Protein AF-A0A6N9PSL3-F1 (afdb_monomer_lite)

Foldseek 3Di:
DDDDDPVCPQFWDDWDADPQAIKTATDPQKAWDPVRHRIDGDRDPVVVVVRSVRIDGNPPPD

Radius of gyration: 11.38 Å; chains: 1; bounding box: 26×18×38 Å

Structure (mmCIF, N/CA/C/O backbone):
data_AF-A0A6N9PSL3-F1
#
_entry.id   AF-A0A6N9PSL3-F1
#
loop_
_atom_site.group_PDB
_atom_site.id
_atom_site.type_symbol
_atom_site.label_atom_id
_atom_site.label_alt_id
_atom_site.label_comp_id
_atom_site.label_asym_id
_atom_site.label_entity_id
_atom_site.label_seq_id
_atom_site.pdbx_PDB_ins_code
_atom_site.Cartn_x
_atom_site.Cartn_y
_atom_site.Cartn_z
_atom_site.occupancy
_atom_site.B_iso_or_equiv
_atom_site.auth_seq_id
_atom_site.auth_comp_id
_atom_site.auth_asym_id
_atom_site.auth_atom_id
_atom_site.pdbx_PDB_model_num
ATOM 1 N N . MET A 1 1 ? -1.867 1.816 -16.458 1.00 59.31 1 MET A N 1
ATOM 2 C CA . MET A 1 1 ? -2.507 2.610 -15.386 1.00 59.31 1 MET A CA 1
ATOM 3 C C . MET A 1 1 ? -2.994 1.652 -14.304 1.00 59.31 1 MET A C 1
ATOM 5 O O . MET A 1 1 ? -3.911 0.876 -14.555 1.00 59.31 1 MET A O 1
ATOM 9 N N . PHE A 1 2 ? -2.325 1.606 -13.152 1.00 69.94 2 PHE A N 1
ATOM 10 C CA . PHE A 1 2 ? -2.724 0.735 -12.045 1.00 69.94 2 PHE A CA 1
ATOM 11 C C . PHE A 1 2 ? -4.033 1.224 -11.432 1.00 69.94 2 PHE A C 1
ATOM 13 O O . PHE A 1 2 ? -4.186 2.406 -11.133 1.00 69.94 2 PHE A O 1
ATOM 20 N N . LYS A 1 3 ? -4.997 0.317 -11.270 1.00 77.50 3 LYS A N 1
ATOM 21 C CA . LYS A 1 3 ? -6.306 0.653 -10.714 1.00 77.50 3 LYS A CA 1
ATOM 22 C C . LYS A 1 3 ? -6.382 0.161 -9.278 1.00 77.50 3 LYS A C 1
ATOM 24 O O . LYS A 1 3 ? -6.556 -1.034 -9.043 1.00 77.50 3 LYS A O 1
ATOM 29 N N . VAL A 1 4 ? -6.283 1.097 -8.337 1.00 80.50 4 VAL A N 1
ATOM 30 C CA . VAL A 1 4 ? -6.475 0.820 -6.911 1.00 80.50 4 VAL A CA 1
ATOM 31 C C . VAL A 1 4 ? -7.917 0.337 -6.683 1.00 80.50 4 VAL A C 1
ATOM 33 O O . VAL A 1 4 ? -8.860 1.031 -7.085 1.00 80.50 4 VAL A O 1
ATOM 36 N N . PRO A 1 5 ? -8.133 -0.836 -6.061 1.00 84.19 5 PRO A N 1
ATOM 37 C CA . PRO A 1 5 ? -9.474 -1.305 -5.728 1.00 84.19 5 PRO A CA 1
ATOM 38 C C . PRO A 1 5 ? -10.172 -0.357 -4.744 1.00 84.19 5 PRO A C 1
ATOM 40 O O . PRO A 1 5 ? -9.547 0.138 -3.809 1.00 84.19 5 PRO A O 1
ATOM 43 N N . LYS A 1 6 ? -11.491 -0.159 -4.895 1.00 84.06 6 LYS A N 1
ATOM 44 C CA . LYS A 1 6 ? -12.286 0.771 -4.061 1.00 84.06 6 LYS A CA 1
ATOM 45 C C . LYS A 1 6 ? -12.121 0.554 -2.552 1.00 84.06 6 LYS A C 1
ATOM 47 O O . LYS A 1 6 ? -12.089 1.524 -1.808 1.00 84.06 6 LYS A O 1
ATOM 52 N N . LYS A 1 7 ? -11.961 -0.701 -2.112 1.00 86.50 7 LYS A N 1
ATOM 53 C CA . LYS A 1 7 ? -11.728 -1.062 -0.702 1.00 86.50 7 LYS A CA 1
ATOM 54 C C . LYS A 1 7 ? -10.507 -0.350 -0.103 1.00 86.50 7 LYS A C 1
ATOM 56 O O . LYS A 1 7 ? -10.539 0.016 1.064 1.00 86.50 7 LYS A O 1
ATOM 61 N N . TYR A 1 8 ? -9.467 -0.139 -0.906 1.00 88.19 8 TYR A N 1
ATOM 62 C CA . TYR A 1 8 ? -8.200 0.448 -0.470 1.00 88.19 8 TYR A CA 1
ATOM 63 C C . TYR A 1 8 ? -8.049 1.914 -0.876 1.00 88.19 8 TYR A C 1
ATOM 65 O O . TYR A 1 8 ? -7.094 2.551 -0.459 1.00 88.19 8 TYR A O 1
ATOM 73 N N . GLN A 1 9 ? -8.986 2.490 -1.638 1.00 86.56 9 GLN A N 1
ATOM 74 C CA . GLN A 1 9 ? -8.918 3.906 -2.026 1.00 86.56 9 GLN A CA 1
ATOM 75 C C . GLN A 1 9 ? -8.952 4.859 -0.825 1.00 86.56 9 GLN A C 1
ATOM 77 O O . GLN A 1 9 ? -8.351 5.921 -0.882 1.00 86.56 9 GLN A O 1
ATOM 82 N N . ALA A 1 10 ? -9.622 4.485 0.268 1.00 89.31 10 ALA A N 1
ATOM 83 C CA . ALA A 1 10 ? -9.582 5.265 1.505 1.00 89.31 10 ALA A CA 1
ATOM 84 C C . ALA A 1 10 ? -8.221 5.159 2.217 1.00 89.31 10 ALA A C 1
ATOM 86 O O . ALA A 1 10 ? -7.803 6.091 2.901 1.00 89.31 10 ALA A O 1
ATOM 87 N N . ALA A 1 11 ? -7.531 4.030 2.049 1.00 91.19 11 ALA A N 1
ATOM 88 C CA . ALA A 1 11 ? -6.246 3.761 2.676 1.00 91.19 11 ALA A CA 1
ATOM 89 C C . ALA A 1 11 ? -5.064 4.298 1.866 1.00 91.19 11 ALA A C 1
ATOM 91 O O . ALA A 1 11 ? -4.064 4.680 2.452 1.00 91.19 11 ALA A O 1
ATOM 92 N N . ILE A 1 12 ? -5.168 4.352 0.539 1.00 92.06 12 ILE A N 1
ATOM 93 C CA . ILE A 1 12 ? -4.094 4.780 -0.357 1.00 92.06 12 ILE A CA 1
ATOM 94 C C . ILE A 1 12 ? -4.252 6.260 -0.688 1.00 92.06 12 ILE A C 1
ATOM 96 O O . ILE A 1 12 ? -5.268 6.686 -1.233 1.00 92.06 12 ILE A O 1
ATOM 100 N N . LYS A 1 13 ? -3.211 7.035 -0.396 1.00 92.06 13 LYS A N 1
ATOM 101 C CA . LYS A 1 13 ? -3.115 8.459 -0.707 1.00 92.06 13 LYS A CA 1
ATOM 102 C C . LYS A 1 13 ? -2.659 8.696 -2.142 1.00 92.06 13 LYS A C 1
ATOM 104 O O . LYS A 1 13 ? -3.267 9.488 -2.856 1.00 92.06 13 LYS A O 1
ATOM 109 N N . ALA A 1 14 ? -1.583 8.031 -2.555 1.00 90.88 14 ALA A N 1
ATOM 110 C CA . ALA A 1 14 ? -0.997 8.191 -3.881 1.00 90.88 14 ALA A CA 1
ATOM 111 C C . ALA A 1 14 ? -0.253 6.922 -4.300 1.00 90.88 14 ALA A C 1
ATOM 113 O O . ALA A 1 14 ? 0.333 6.243 -3.464 1.00 90.88 14 ALA A O 1
ATOM 114 N N . VAL A 1 15 ? -0.259 6.626 -5.598 1.00 90.69 15 VAL A N 1
ATOM 115 C CA . VAL A 1 15 ? 0.583 5.584 -6.195 1.00 90.69 15 VAL A CA 1
ATOM 116 C C . VAL A 1 15 ? 1.266 6.189 -7.404 1.00 90.69 15 VAL A C 1
ATOM 118 O O . VAL A 1 15 ? 0.584 6.727 -8.277 1.00 90.69 15 VAL A O 1
ATOM 121 N N . TYR A 1 16 ? 2.584 6.088 -7.464 1.00 90.12 16 TYR A N 1
ATOM 122 C CA . TYR A 1 16 ? 3.379 6.513 -8.607 1.00 90.12 16 TYR A CA 1
ATOM 123 C C . TYR A 1 16 ? 4.463 5.474 -8.898 1.00 90.12 16 TYR A C 1
ATOM 125 O O . TYR A 1 16 ? 4.702 4.565 -8.104 1.00 90.12 16 TYR A O 1
ATOM 133 N N . GLN A 1 17 ? 5.009 5.535 -10.104 1.00 89.00 17 GLN A N 1
ATOM 134 C CA . GLN A 1 17 ? 6.025 4.613 -10.591 1.00 89.00 17 GLN A CA 1
ATOM 135 C C . GLN A 1 17 ? 7.198 5.444 -11.097 1.00 89.00 17 GLN A C 1
ATOM 137 O O . GLN A 1 17 ? 6.986 6.339 -11.916 1.00 89.00 17 GLN A O 1
ATOM 142 N N . ASP A 1 18 ? 8.389 5.106 -10.626 1.00 88.69 18 ASP A N 1
ATOM 143 C CA . ASP A 1 18 ? 9.669 5.687 -11.022 1.00 88.69 18 ASP A CA 1
ATOM 144 C C . ASP A 1 18 ? 10.564 4.599 -11.639 1.00 88.69 18 ASP A C 1
ATOM 146 O O . ASP A 1 18 ? 10.125 3.469 -11.875 1.00 88.69 18 ASP A O 1
ATOM 150 N N . GLU A 1 19 ? 11.823 4.942 -11.921 1.00 88.38 19 GLU A N 1
ATOM 151 C CA . GLU A 1 19 ? 12.810 4.026 -12.508 1.00 88.38 19 GLU A CA 1
ATOM 152 C C . GLU A 1 19 ? 13.147 2.840 -11.587 1.00 88.38 19 GLU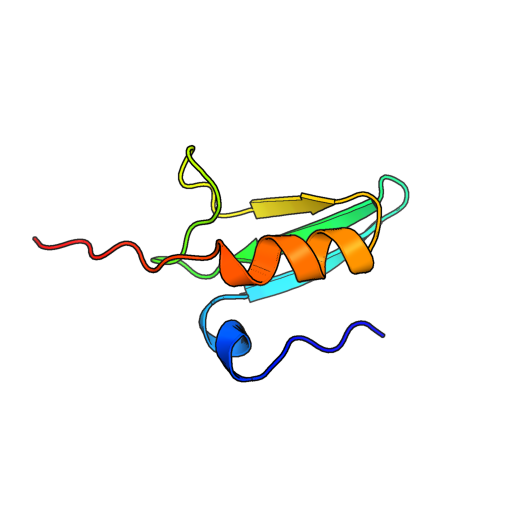 A C 1
ATOM 154 O O . GLU A 1 19 ? 13.358 1.734 -12.079 1.00 88.38 19 GLU A O 1
ATOM 159 N N . ASP A 1 20 ? 13.121 3.045 -10.267 1.00 84.75 20 ASP A N 1
ATOM 160 C CA . ASP A 1 20 ? 13.400 2.012 -9.259 1.00 84.75 20 ASP A CA 1
ATOM 161 C C . ASP A 1 20 ? 12.208 1.089 -8.955 1.00 84.75 20 ASP A C 1
ATOM 163 O O . ASP A 1 20 ? 12.377 0.050 -8.318 1.00 84.75 20 ASP A O 1
ATOM 167 N N . GLY A 1 21 ? 10.994 1.439 -9.397 1.00 89.62 21 GLY A N 1
ATOM 168 C CA . GLY A 1 21 ? 9.798 0.649 -9.113 1.00 89.62 21 GLY A CA 1
ATOM 169 C C . GLY A 1 21 ? 8.566 1.491 -8.811 1.00 89.62 21 GLY A C 1
ATOM 170 O O . GLY A 1 21 ? 8.352 2.572 -9.354 1.00 89.62 21 GLY A O 1
ATOM 171 N N . ILE A 1 22 ? 7.694 0.958 -7.967 1.00 91.69 22 ILE A N 1
ATOM 172 C CA . ILE A 1 22 ? 6.385 1.508 -7.638 1.00 91.69 22 ILE A CA 1
ATOM 173 C C . ILE A 1 22 ? 6.344 1.891 -6.171 1.00 91.69 22 ILE A C 1
ATOM 175 O O . ILE A 1 22 ? 6.583 1.080 -5.277 1.00 91.69 22 ILE A O 1
ATOM 179 N N . TRP A 1 23 ? 5.926 3.128 -5.950 1.00 91.44 23 TRP A N 1
ATOM 180 C CA . TRP A 1 23 ? 5.751 3.722 -4.643 1.00 91.44 23 TRP A CA 1
ATOM 181 C C . TRP A 1 23 ? 4.269 3.930 -4.374 1.00 91.44 23 TRP A C 1
ATOM 183 O O . TRP A 1 23 ? 3.556 4.588 -5.136 1.00 91.44 23 TRP A O 1
ATOM 193 N N . CYS A 1 24 ? 3.791 3.366 -3.272 1.00 92.00 24 CYS A N 1
ATOM 194 C CA . CYS A 1 24 ? 2.425 3.531 -2.807 1.00 92.00 24 CYS A CA 1
ATOM 195 C C . CYS A 1 24 ? 2.425 4.161 -1.416 1.00 92.00 24 CYS A C 1
ATOM 197 O O . CYS A 1 24 ? 2.838 3.552 -0.434 1.00 92.00 24 CYS A O 1
ATOM 199 N N . ILE A 1 25 ? 1.921 5.388 -1.342 1.00 92.75 25 ILE A N 1
ATOM 200 C CA . ILE A 1 25 ? 1.779 6.161 -0.114 1.00 92.75 25 ILE A CA 1
ATOM 20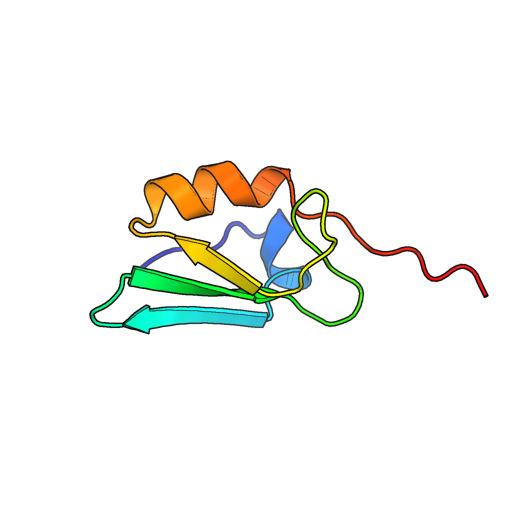1 C C . ILE A 1 25 ? 0.380 5.929 0.450 1.00 92.75 25 ILE A C 1
ATOM 203 O O . ILE A 1 25 ? -0.622 6.111 -0.247 1.00 92.75 25 ILE A O 1
ATOM 207 N N . LEU A 1 26 ? 0.307 5.575 1.727 1.00 92.62 26 LEU A N 1
ATOM 208 C CA . LEU A 1 26 ? -0.919 5.397 2.490 1.00 92.62 26 LEU A CA 1
ATOM 209 C C . LEU A 1 26 ? -1.366 6.710 3.150 1.00 92.62 26 LEU A C 1
ATOM 211 O O . LEU A 1 26 ? -0.587 7.633 3.393 1.00 92.62 26 LEU A O 1
ATOM 215 N N . ASN A 1 27 ? -2.661 6.813 3.425 1.00 92.88 27 ASN A N 1
ATOM 216 C CA . ASN A 1 27 ? -3.243 7.904 4.190 1.00 92.88 27 ASN A CA 1
ATOM 217 C C . ASN A 1 27 ? -2.856 7.798 5.676 1.00 92.88 27 ASN A C 1
ATOM 219 O O . ASN A 1 27 ? -2.631 6.698 6.187 1.00 92.88 27 ASN A O 1
ATOM 223 N N . PRO A 1 28 ? -2.823 8.928 6.404 1.00 89.38 28 PRO A N 1
ATOM 224 C CA . PRO A 1 28 ? -2.658 8.922 7.855 1.00 89.38 28 PRO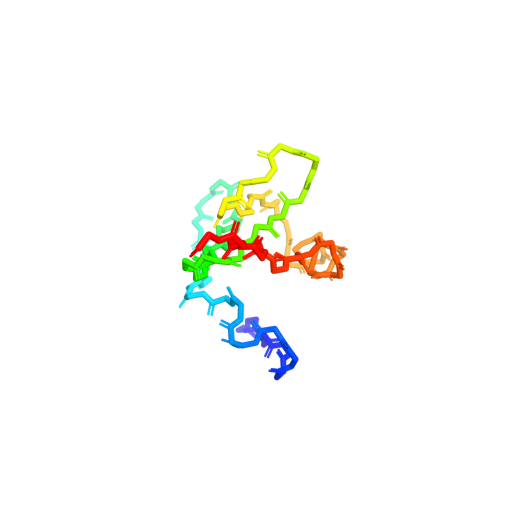 A CA 1
ATOM 225 C C . PRO A 1 28 ? -3.694 8.021 8.538 1.00 89.38 28 PRO A C 1
ATOM 227 O O . PRO A 1 28 ? -4.874 8.030 8.183 1.00 89.38 28 PRO A O 1
ATOM 230 N N . GLY A 1 29 ? -3.234 7.226 9.508 1.00 89.12 29 GLY A N 1
ATOM 231 C CA . GLY A 1 29 ? -4.047 6.211 10.184 1.00 89.12 29 GLY A CA 1
ATOM 232 C C . GLY A 1 29 ? -4.133 4.872 9.446 1.00 89.12 29 GLY A C 1
ATOM 233 O O . GLY A 1 29 ? -4.834 3.978 9.911 1.00 89.12 29 GLY A O 1
ATOM 23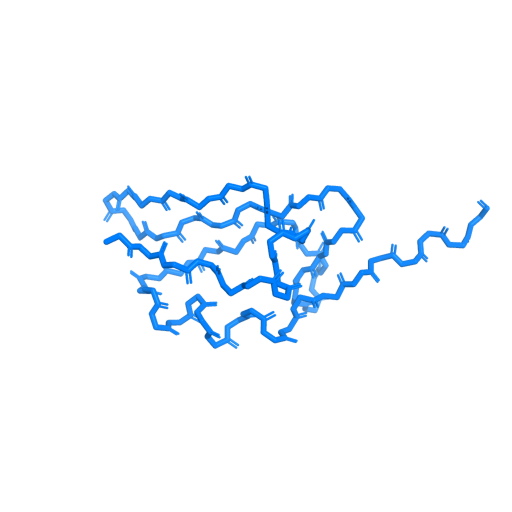4 N N . TRP A 1 30 ? -3.430 4.710 8.325 1.00 91.88 30 TRP A N 1
ATOM 235 C CA . TRP A 1 30 ? -3.236 3.430 7.650 1.00 91.88 30 TRP A CA 1
ATOM 236 C C . TRP A 1 30 ? -1.759 3.098 7.578 1.00 91.88 30 TRP A C 1
ATOM 238 O O . TRP A 1 30 ? -0.931 3.972 7.314 1.00 91.88 30 TRP A O 1
ATOM 248 N N . VAL A 1 31 ? -1.461 1.826 7.799 1.00 92.00 31 VAL A N 1
ATOM 249 C CA . VAL A 1 31 ? -0.111 1.281 7.767 1.00 92.00 31 VAL A CA 1
ATOM 250 C C . VAL A 1 31 ? -0.110 -0.064 7.060 1.00 92.00 31 VAL A C 1
ATOM 252 O O . VAL A 1 31 ? -1.150 -0.713 6.939 1.00 92.00 31 VAL A O 1
ATOM 255 N N . HIS A 1 32 ? 1.056 -0.478 6.600 1.00 89.50 32 HIS A N 1
ATOM 256 C CA . HIS A 1 32 ? 1.307 -1.772 5.986 1.00 89.50 32 HIS A CA 1
ATOM 257 C C . HIS A 1 32 ? 2.456 -2.467 6.720 1.00 89.50 32 HIS A C 1
ATOM 259 O O . HIS A 1 32 ? 3.327 -1.809 7.297 1.00 89.50 32 HIS A O 1
ATOM 265 N N . GLY A 1 33 ? 2.456 -3.795 6.679 1.00 83.56 33 GLY A N 1
ATOM 266 C CA . GLY A 1 33 ? 3.564 -4.597 7.152 1.00 83.56 33 GLY A CA 1
ATOM 267 C C . GLY A 1 33 ? 3.620 -4.729 8.668 1.00 83.56 33 GLY A C 1
ATOM 268 O O . GLY A 1 33 ? 2.787 -4.226 9.440 1.00 83.56 33 GLY A O 1
ATOM 269 N N . VAL A 1 34 ? 4.662 -5.437 9.093 1.00 77.19 34 VAL A N 1
ATOM 270 C CA . VAL A 1 34 ? 5.004 -5.635 10.504 1.00 77.19 34 VAL A CA 1
ATOM 271 C C . VAL A 1 34 ? 5.504 -4.327 11.120 1.00 77.19 34 VAL A C 1
ATOM 273 O O . VAL A 1 34 ? 5.112 -4.006 12.236 1.00 77.19 34 VAL A O 1
ATOM 276 N N . ASP A 1 35 ? 6.275 -3.547 10.363 1.00 79.38 35 ASP A N 1
ATOM 277 C CA . ASP A 1 35 ? 6.876 -2.274 10.781 1.00 79.38 35 ASP A CA 1
ATOM 278 C C . ASP A 1 35 ? 5.908 -1.079 10.786 1.00 79.38 35 ASP A C 1
ATOM 280 O O . ASP A 1 35 ? 6.308 0.041 11.092 1.00 79.38 35 ASP A O 1
ATOM 284 N N . GLU A 1 36 ? 4.636 -1.301 10.442 1.00 85.31 36 GLU A N 1
ATOM 285 C CA . GLU A 1 36 ? 3.593 -0.272 10.441 1.00 85.31 36 GLU A CA 1
ATOM 286 C C . GLU A 1 36 ? 3.973 0.973 9.617 1.00 85.31 36 GLU A C 1
ATOM 288 O O . GLU A 1 36 ? 3.760 2.121 10.015 1.00 85.31 36 GLU A O 1
ATOM 293 N N . THR A 1 37 ? 4.518 0.751 8.423 1.00 88.94 37 THR A N 1
ATOM 294 C CA . THR A 1 37 ? 4.959 1.834 7.547 1.00 88.94 37 THR A CA 1
ATOM 295 C C . THR A 1 37 ? 3.801 2.379 6.717 1.00 88.94 37 THR A C 1
ATOM 297 O O . THR A 1 37 ? 2.839 1.686 6.383 1.00 88.94 37 THR A O 1
ATOM 300 N N . GLN A 1 38 ? 3.882 3.657 6.353 1.00 91.12 38 GLN A N 1
ATOM 301 C CA . GLN A 1 38 ? 2.879 4.310 5.503 1.00 91.12 38 GLN A CA 1
ATOM 302 C C . GLN A 1 38 ? 3.243 4.292 4.018 1.00 91.12 38 GLN A C 1
ATOM 304 O O . GLN A 1 38 ? 2.552 4.905 3.206 1.00 91.12 38 GLN A O 1
ATOM 309 N N . THR A 1 39 ? 4.329 3.619 3.660 1.00 91.50 39 THR A N 1
ATOM 310 C CA . THR A 1 39 ? 4.859 3.616 2.303 1.00 91.50 39 THR A CA 1
ATOM 311 C C . THR A 1 39 ? 5.194 2.190 1.922 1.00 91.50 39 THR A C 1
ATOM 313 O O . THR A 1 39 ? 5.957 1.530 2.617 1.00 91.50 39 THR A O 1
ATOM 316 N N . ILE A 1 40 ? 4.624 1.738 0.812 1.00 91.12 40 ILE A N 1
ATOM 317 C CA . ILE A 1 40 ? 4.891 0.434 0.216 1.00 91.12 40 ILE A CA 1
ATOM 318 C C . ILE A 1 40 ? 5.776 0.680 -1.003 1.00 91.12 40 ILE A C 1
ATOM 320 O O . ILE A 1 40 ? 5.396 1.453 -1.889 1.00 91.12 40 ILE A O 1
ATOM 324 N N . HIS A 1 41 ? 6.934 0.029 -1.044 1.00 91.81 41 HIS A N 1
ATOM 325 C CA . HIS A 1 41 ? 7.822 0.025 -2.201 1.00 91.81 41 HIS A CA 1
ATOM 326 C C . HIS A 1 41 ? 7.828 -1.371 -2.823 1.00 91.81 41 HIS A C 1
ATOM 328 O O . HIS A 1 41 ? 8.058 -2.358 -2.127 1.00 91.81 41 HIS A O 1
ATOM 334 N N . CYS A 1 42 ? 7.548 -1.459 -4.121 1.00 90.19 42 CYS A N 1
ATOM 335 C CA . CYS A 1 42 ? 7.527 -2.721 -4.858 1.00 90.19 42 CYS A CA 1
ATOM 336 C C . CYS A 1 42 ? 8.159 -2.546 -6.234 1.00 90.19 42 CYS A C 1
ATOM 338 O O . CYS A 1 42 ? 7.972 -1.508 -6.858 1.00 90.19 42 CYS A O 1
ATOM 340 N N . GLU A 1 43 ? 8.791 -3.581 -6.776 1.00 89.50 43 GLU A N 1
ATOM 341 C CA . GLU A 1 43 ? 9.325 -3.533 -8.143 1.00 89.50 43 GLU A CA 1
ATOM 342 C C . GLU A 1 43 ? 8.189 -3.574 -9.177 1.00 89.50 43 GLU A C 1
ATOM 344 O O . GLU A 1 43 ? 8.247 -2.940 -10.233 1.00 89.50 43 GLU A O 1
ATOM 349 N N . THR A 1 44 ? 7.107 -4.300 -8.867 1.00 88.81 44 THR A N 1
ATOM 350 C CA . THR A 1 44 ? 5.988 -4.492 -9.796 1.00 88.81 44 THR A CA 1
ATOM 351 C C . THR A 1 44 ? 4.612 -4.223 -9.187 1.00 88.81 44 THR A C 1
ATOM 353 O O . THR A 1 44 ? 4.347 -4.407 -8.001 1.00 88.81 44 THR A O 1
ATOM 356 N N . TYR A 1 45 ? 3.646 -3.867 -10.045 1.00 87.94 45 TYR A N 1
ATOM 357 C CA . TYR A 1 45 ? 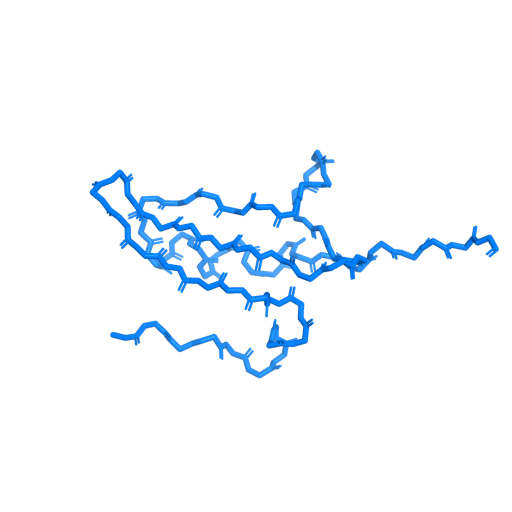2.251 -3.676 -9.623 1.00 87.94 45 TYR A CA 1
ATOM 358 C C . TYR A 1 45 ? 1.600 -4.974 -9.141 1.00 87.94 45 TYR A C 1
ATOM 360 O O . TYR A 1 45 ? 0.561 -4.930 -8.484 1.00 87.94 45 TYR A O 1
ATOM 368 N N . LYS A 1 46 ? 2.164 -6.127 -9.519 1.00 88.44 46 LYS A N 1
ATOM 369 C CA . LYS A 1 46 ? 1.723 -7.438 -9.043 1.00 88.44 46 LYS A CA 1
ATOM 370 C C . LYS A 1 46 ? 2.028 -7.587 -7.560 1.00 88.44 46 LYS A C 1
ATOM 372 O O . LYS A 1 46 ? 1.124 -7.947 -6.817 1.00 88.44 46 LYS A O 1
ATOM 377 N N . GLU A 1 47 ? 3.247 -7.251 -7.156 1.00 89.81 47 GLU A N 1
ATOM 378 C CA . GLU A 1 47 ? 3.662 -7.271 -5.754 1.00 89.81 47 GLU A CA 1
ATOM 379 C C . GLU A 1 47 ? 2.874 -6.267 -4.936 1.00 89.81 47 GLU A C 1
ATOM 381 O O . GLU A 1 47 ? 2.246 -6.668 -3.964 1.00 89.81 47 GLU A O 1
ATOM 386 N N . LEU A 1 48 ? 2.740 -5.02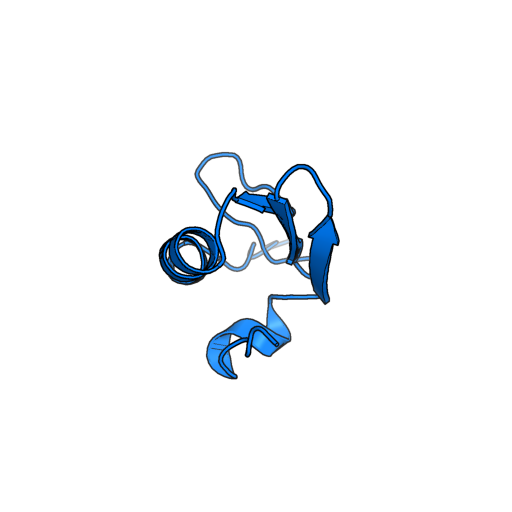0 -5.411 1.00 88.88 48 LEU A N 1
ATOM 387 C CA . LEU A 1 48 ? 1.913 -4.028 -4.720 1.00 88.88 48 LEU A CA 1
ATOM 388 C C . LEU A 1 48 ? 0.506 -4.570 -4.439 1.00 88.88 48 LEU A C 1
ATOM 390 O O . LEU A 1 48 ? -0.057 -4.341 -3.375 1.00 88.88 48 LEU A O 1
ATOM 394 N N . ARG A 1 49 ? -0.073 -5.314 -5.389 1.00 88.56 49 ARG A N 1
ATOM 395 C CA . ARG A 1 49 ? -1.409 -5.905 -5.253 1.00 88.56 49 ARG A CA 1
ATOM 396 C C . ARG A 1 49 ? -1.473 -7.032 -4.221 1.00 88.56 49 ARG A C 1
ATOM 398 O O . ARG A 1 49 ? -2.535 -7.202 -3.623 1.00 88.56 49 ARG A O 1
ATOM 405 N N . SER A 1 50 ? -0.382 -7.771 -4.043 1.00 90.06 50 SER A N 1
ATOM 406 C CA . SER A 1 50 ? -0.219 -8.769 -2.982 1.00 90.06 50 SER A CA 1
ATOM 407 C C . SER A 1 50 ? -0.029 -8.124 -1.609 1.00 90.06 50 SER A C 1
ATOM 409 O O . SER A 1 50 ? -0.500 -8.694 -0.632 1.00 90.06 50 SER A O 1
ATOM 411 N N . GLU A 1 51 ? 0.541 -6.917 -1.549 1.00 89.06 51 GLU A N 1
ATOM 412 C CA . GLU A 1 51 ? 0.732 -6.152 -0.306 1.00 89.06 51 GLU A CA 1
ATOM 413 C C . GLU A 1 51 ? -0.537 -5.413 0.156 1.00 89.06 51 GLU A C 1
ATOM 415 O O . GLU A 1 51 ? -0.757 -5.227 1.349 1.00 89.06 51 GLU A O 1
ATOM 420 N N . LEU A 1 52 ? -1.432 -5.019 -0.764 1.00 88.25 52 LEU A N 1
ATOM 421 C CA . LEU A 1 52 ? -2.710 -4.366 -0.424 1.00 88.25 52 LEU A CA 1
ATOM 422 C C . LEU A 1 52 ? -3.516 -5.032 0.714 1.00 88.25 52 LEU A C 1
ATOM 424 O O . LEU A 1 52 ? -4.040 -4.300 1.556 1.00 88.25 52 LEU A O 1
ATOM 428 N N . PRO A 1 53 ? -3.717 -6.366 0.754 1.00 89.62 53 PRO A N 1
ATOM 429 C CA . PRO A 1 53 ? -4.439 -7.019 1.847 1.00 89.62 53 PRO A CA 1
ATOM 430 C C . PRO A 1 53 ? -3.774 -6.890 3.219 1.00 89.62 53 PRO A C 1
ATOM 432 O O . PRO A 1 53 ? -4.487 -7.044 4.208 1.00 89.62 53 PRO A O 1
ATOM 435 N N . ASP A 1 54 ? -2.480 -6.581 3.280 1.00 90.56 54 ASP A N 1
ATOM 436 C CA . ASP A 1 54 ? -1.741 -6.387 4.529 1.00 90.56 54 ASP A CA 1
ATOM 437 C C . ASP A 1 54 ? -1.943 -4.979 5.126 1.00 90.56 54 ASP A C 1
ATOM 439 O O . ASP A 1 54 ? -1.657 -4.726 6.296 1.00 90.56 54 ASP A O 1
ATOM 443 N N . ILE A 1 55 ? -2.516 -4.052 4.347 1.00 90.44 55 ILE A N 1
ATOM 444 C CA . ILE A 1 55 ? -2.843 -2.706 4.818 1.00 90.44 55 ILE A CA 1
ATOM 445 C C . ILE A 1 55 ? -3.887 -2.783 5.940 1.00 90.44 55 ILE A C 1
ATOM 447 O O . ILE A 1 55 ? -5.035 -3.196 5.737 1.00 90.44 55 ILE A O 1
ATOM 451 N N . LYS A 1 56 ? -3.507 -2.283 7.114 1.00 90.38 56 LYS A N 1
ATOM 452 C CA . LYS A 1 56 ? -4.326 -2.228 8.326 1.00 90.38 56 LYS A CA 1
ATOM 453 C C . LYS A 1 56 ? -4.512 -0.785 8.785 1.00 90.38 56 LYS A C 1
ATOM 455 O O . LYS A 1 56 ? -3.661 0.083 8.593 1.00 90.38 56 LYS A O 1
ATOM 460 N N . ARG A 1 57 ? -5.671 -0.511 9.382 1.00 89.25 57 ARG A N 1
ATOM 461 C CA . ARG A 1 57 ? -5.950 0.791 9.987 1.00 89.25 57 ARG A CA 1
ATOM 462 C C . ARG A 1 57 ? -5.320 0.817 11.373 1.00 89.25 57 ARG A C 1
ATOM 464 O O . ARG A 1 57 ? -5.625 -0.047 12.192 1.00 89.25 57 ARG A O 1
ATOM 471 N N . VAL A 1 58 ? -4.490 1.816 11.639 1.00 86.19 58 VAL A N 1
ATOM 472 C CA . VAL A 1 58 ? -4.009 2.099 12.988 1.00 86.19 58 VAL A CA 1
ATOM 473 C C . VAL A 1 58 ? -5.186 2.685 13.750 1.00 86.19 58 VAL A C 1
ATOM 475 O O . VAL A 1 58 ? -5.607 3.819 13.512 1.00 86.19 58 VAL A O 1
ATOM 478 N N . SER A 1 59 ? -5.779 1.884 14.627 1.00 69.12 59 SER A N 1
ATOM 479 C CA . SER A 1 59 ? -6.712 2.401 15.620 1.00 69.12 59 SER A CA 1
ATOM 480 C C . SER A 1 59 ? -5.887 3.093 16.692 1.00 69.12 59 SER A C 1
ATOM 482 O O . SER A 1 59 ? -5.491 2.467 17.671 1.00 69.12 59 SER A O 1
ATOM 484 N N . THR A 1 60 ? -5.616 4.384 16.514 1.00 58.12 60 THR A N 1
ATOM 485 C CA . THR A 1 60 ? -5.217 5.241 17.630 1.00 58.12 60 THR A CA 1
ATOM 486 C C . THR A 1 60 ? -6.427 5.347 18.559 1.00 58.12 60 THR A C 1
ATOM 488 O O . THR A 1 60 ? -7.281 6.214 18.406 1.00 58.12 60 THR A O 1
ATOM 491 N N . LEU A 1 61 ? -6.565 4.378 19.462 1.00 49.94 61 LEU A N 1
ATOM 492 C CA . LEU A 1 61 ? -7.379 4.512 20.661 1.00 49.94 61 LEU A CA 1
ATOM 493 C C . LEU A 1 61 ? -6.575 5.387 21.619 1.00 49.94 61 LEU A C 1
ATOM 495 O O . LEU A 1 61 ? -5.685 4.887 22.299 1.00 49.94 61 LEU A O 1
ATOM 499 N N . ASN A 1 62 ? -6.853 6.687 21.602 1.00 40.75 62 ASN A N 1
ATOM 500 C CA . ASN A 1 62 ? -6.655 7.589 22.733 1.00 40.75 62 ASN A CA 1
ATOM 501 C C . ASN A 1 62 ? -7.742 8.657 22.688 1.00 40.75 62 ASN A C 1
ATOM 503 O O . ASN A 1 62 ? -7.848 9.330 21.638 1.00 40.75 62 ASN A O 1
#

Sequence (62 aa):
MFKVPKKYQAAIKAVYQDEDGIWCILNPGWVHGVDETQTIHCETYKELRSELPDIKRVSTLN

pLDDT: mean 85.69, std 10.23, range [40.75, 92.88]

Secondary structure (DSSP, 8-state):
-----HHHHTTEEEEEEETTEEEEEEPTTEEBTTTTBSEEEESSHHHHHHHGGG-EE-----